Protein AF-A0A7J9P4Q3-F1 (afdb_monomer_lite)

Organism: Methanococcus maripaludis (NCBI:txid39152)

InterPro domains:
  IPR059639 Uncharacterized protein MJ0093 [PF27275] (21-148)

Sequence (150 aa):
MEIDRTIENETEIENEESEQIIEVPLPPGLPQSVIGRLTCVCDIGYEIKKDEMMDKEYPIIKGTQEQIDYVKDYIFLFTELKLALREISRLARRFKTDVKLFTDDDELQYVLGFAVQDVSGRDRFEVLMEKPDGEGEKIVILEREFYVYI

pLDDT: mean 84.96, std 16.89, range [35.28, 97.88]

Radius of gyration: 23.06 Å; chains: 1; bounding box: 40×37×88 Å

Structure (mmCIF, N/CA/C/O backbone):
data_AF-A0A7J9P4Q3-F1
#
_entry.id   AF-A0A7J9P4Q3-F1
#
loop_
_atom_site.group_PDB
_atom_site.id
_atom_site.type_symbol
_atom_site.label_atom_id
_atom_site.label_alt_id
_atom_site.label_comp_id
_atom_site.label_asym_id
_atom_site.label_entity_id
_atom_site.label_seq_id
_atom_site.pdbx_PDB_ins_code
_atom_site.Cartn_x
_atom_site.Cartn_y
_atom_site.Cartn_z
_atom_site.occupancy
_atom_site.B_iso_or_equiv
_atom_site.auth_seq_id
_atom_site.auth_comp_id
_atom_site.auth_asym_id
_atom_site.auth_atom_id
_atom_site.pdbx_PDB_model_num
ATOM 1 N N . MET A 1 1 ? 2.580 2.942 -68.910 1.00 35.56 1 MET A N 1
ATOM 2 C CA . MET A 1 1 ? 3.653 3.945 -68.771 1.00 35.56 1 MET A CA 1
ATOM 3 C C . MET A 1 1 ? 2.960 5.290 -68.774 1.00 35.56 1 MET A C 1
ATOM 5 O O . MET A 1 1 ? 2.206 5.517 -69.705 1.00 35.56 1 MET A O 1
ATOM 9 N N . GLU A 1 2 ? 3.018 6.158 -67.782 1.00 35.28 2 GLU A N 1
ATOM 10 C CA . GLU A 1 2 ? 3.636 6.199 -66.456 1.00 35.28 2 GLU A CA 1
ATOM 11 C C . GLU A 1 2 ? 2.694 7.060 -65.598 1.00 35.28 2 GLU A C 1
ATOM 13 O O . GLU A 1 2 ? 1.946 7.887 -66.121 1.00 35.28 2 GLU A O 1
ATOM 18 N N . ILE A 1 3 ? 2.660 6.779 -64.300 1.00 39.06 3 ILE A N 1
ATOM 19 C CA . ILE A 1 3 ? 1.823 7.458 -63.315 1.00 39.06 3 ILE A CA 1
ATOM 20 C C . ILE A 1 3 ? 2.764 8.418 -62.593 1.00 39.06 3 ILE A C 1
ATOM 22 O O . ILE A 1 3 ? 3.561 7.942 -61.795 1.00 39.06 3 ILE A O 1
ATOM 26 N N . ASP A 1 4 ? 2.668 9.723 -62.835 1.00 35.28 4 ASP A N 1
ATOM 27 C CA . ASP A 1 4 ? 3.341 10.711 -61.985 1.00 35.28 4 ASP A CA 1
ATOM 28 C C . ASP A 1 4 ? 2.321 11.354 -61.047 1.00 35.28 4 ASP A C 1
ATOM 30 O O . ASP A 1 4 ? 1.583 12.280 -61.383 1.00 35.28 4 ASP A O 1
ATOM 34 N N . ARG A 1 5 ? 2.255 10.768 -59.849 1.00 38.50 5 ARG A N 1
ATOM 35 C CA . ARG A 1 5 ? 1.705 11.376 -58.643 1.00 38.50 5 ARG A CA 1
ATOM 36 C C . ARG A 1 5 ? 2.878 11.971 -57.875 1.00 38.50 5 ARG A C 1
ATOM 38 O O . ARG A 1 5 ? 3.558 11.246 -57.156 1.00 38.50 5 ARG A O 1
ATOM 45 N N . THR A 1 6 ? 3.079 13.273 -57.976 1.00 37.66 6 THR A N 1
ATOM 46 C CA . THR A 1 6 ? 3.865 14.018 -56.990 1.00 37.66 6 THR A CA 1
ATOM 47 C C . THR A 1 6 ? 2.876 14.574 -55.975 1.00 37.66 6 THR A C 1
ATOM 49 O O . THR A 1 6 ? 2.298 15.639 -56.163 1.00 37.66 6 THR A O 1
ATOM 52 N N . ILE A 1 7 ? 2.593 13.778 -54.943 1.00 40.50 7 ILE A N 1
ATOM 53 C CA . ILE A 1 7 ? 2.017 14.282 -53.697 1.00 40.50 7 ILE A CA 1
ATOM 54 C C . ILE A 1 7 ? 3.227 14.628 -52.838 1.00 40.50 7 ILE A C 1
ATOM 56 O O . ILE A 1 7 ? 4.017 13.751 -52.488 1.00 40.50 7 ILE A O 1
ATOM 60 N N . GLU A 1 8 ? 3.406 15.921 -52.606 1.00 38.06 8 GLU A N 1
ATOM 61 C CA . GLU A 1 8 ? 4.370 16.471 -51.664 1.00 38.06 8 GLU A CA 1
ATOM 62 C C . GLU A 1 8 ? 4.023 15.927 -50.272 1.00 38.06 8 GLU A C 1
ATOM 64 O O . GLU A 1 8 ? 2.990 16.256 -49.694 1.00 38.06 8 GLU A O 1
ATOM 69 N N . ASN A 1 9 ? 4.858 15.016 -49.767 1.00 35.72 9 ASN A N 1
ATOM 70 C CA . ASN A 1 9 ? 4.837 14.613 -48.367 1.00 35.72 9 ASN A CA 1
ATOM 71 C C . ASN A 1 9 ? 5.454 15.753 -47.552 1.00 35.72 9 ASN A C 1
ATOM 73 O O . ASN A 1 9 ? 6.662 15.773 -47.309 1.00 35.72 9 ASN A O 1
ATOM 77 N N . GLU A 1 10 ? 4.624 16.702 -47.137 1.00 40.03 10 GLU A N 1
ATOM 78 C CA . GLU A 1 10 ? 4.908 17.521 -45.965 1.00 40.03 10 GLU A CA 1
ATOM 79 C C . GLU A 1 10 ? 4.711 16.631 -44.735 1.00 40.03 10 GLU A C 1
ATOM 81 O O . GLU A 1 10 ? 3.624 16.514 -44.176 1.00 40.03 10 GLU A O 1
ATOM 86 N N . THR A 1 11 ? 5.767 15.912 -44.355 1.00 39.25 11 THR A N 1
ATOM 87 C CA . THR A 1 11 ? 5.827 15.279 -43.040 1.00 39.25 11 THR A CA 1
ATOM 88 C C . THR A 1 11 ? 6.064 16.394 -42.028 1.00 39.25 11 THR A C 1
ATOM 90 O O . THR A 1 11 ? 7.198 16.829 -41.826 1.00 39.25 11 THR A O 1
ATOM 93 N N . GLU A 1 12 ? 4.983 16.886 -41.429 1.00 37.25 12 GLU A N 1
ATOM 94 C CA . GLU A 1 12 ? 5.034 17.636 -40.180 1.00 37.25 12 GLU A CA 1
ATOM 95 C C . GLU A 1 12 ? 5.725 16.743 -39.139 1.00 37.25 12 GLU A C 1
ATOM 97 O O . GLU A 1 12 ? 5.203 15.713 -38.716 1.00 37.25 12 GLU A O 1
ATOM 102 N N . ILE A 1 13 ? 6.969 17.084 -38.800 1.00 45.88 13 ILE A N 1
ATOM 103 C CA . ILE A 1 13 ? 7.685 16.482 -37.678 1.00 45.88 13 ILE A CA 1
ATOM 104 C C . ILE A 1 13 ? 7.089 17.125 -36.428 1.00 45.88 13 ILE A C 1
ATOM 106 O O . ILE A 1 13 ? 7.559 18.165 -35.963 1.00 45.88 13 ILE A O 1
ATOM 110 N N . GLU A 1 14 ? 6.019 16.528 -35.912 1.00 39.34 14 GLU A N 1
ATOM 111 C CA . GLU A 1 14 ? 5.615 16.730 -34.528 1.00 39.34 14 GLU A CA 1
ATOM 112 C C . GLU A 1 14 ? 6.727 16.141 -33.652 1.00 39.34 14 GLU A C 1
ATOM 114 O O . GLU A 1 14 ? 6.869 14.929 -33.499 1.00 39.34 14 GLU A O 1
ATOM 119 N N . ASN A 1 15 ? 7.590 17.018 -33.135 1.00 44.03 15 ASN A N 1
ATOM 120 C CA . ASN A 1 15 ? 8.491 16.691 -32.038 1.00 44.03 15 ASN A CA 1
ATOM 121 C C . ASN A 1 15 ? 7.638 16.485 -30.778 1.00 44.03 15 ASN A C 1
ATOM 123 O O . ASN A 1 15 ? 7.532 17.382 -29.943 1.00 44.03 15 ASN A O 1
ATOM 127 N N . GLU A 1 16 ? 7.015 15.318 -30.648 1.00 48.44 16 GLU A N 1
ATOM 128 C CA . GLU A 1 16 ? 6.671 14.797 -29.333 1.00 48.44 16 GLU A CA 1
ATOM 129 C C . GLU A 1 16 ? 7.998 14.430 -28.663 1.00 48.44 16 GLU A C 1
ATOM 131 O O . GLU A 1 16 ? 8.758 13.603 -29.174 1.00 48.44 16 GLU A O 1
ATOM 136 N N . GLU A 1 17 ? 8.327 15.090 -27.553 1.00 49.38 17 GLU A N 1
ATOM 137 C CA . GLU A 1 17 ? 9.387 14.649 -26.648 1.00 49.38 17 GLU A CA 1
ATOM 138 C C . GLU A 1 17 ? 9.003 13.254 -26.142 1.00 49.38 17 GLU A C 1
ATOM 140 O O . GLU A 1 17 ? 8.342 13.102 -25.121 1.00 49.38 17 GLU A O 1
ATOM 145 N N . SER A 1 18 ? 9.341 12.216 -26.908 1.00 59.81 18 SER A N 1
ATOM 146 C CA . SER A 1 18 ? 9.062 10.839 -26.533 1.00 59.81 18 SER A CA 1
ATOM 147 C C . SER A 1 18 ? 9.880 10.540 -25.283 1.00 59.81 18 SER A C 1
ATOM 149 O O . SER A 1 18 ? 11.100 10.359 -25.372 1.00 59.81 18 SER A O 1
ATOM 151 N N . GLU A 1 19 ? 9.232 10.544 -24.119 1.00 74.19 19 GLU A N 1
ATOM 152 C CA . GLU A 1 19 ? 9.870 10.197 -22.857 1.00 74.19 19 GLU A CA 1
ATOM 153 C C . GLU A 1 19 ? 10.578 8.849 -23.014 1.00 74.19 19 GLU A C 1
ATOM 155 O O . GLU A 1 19 ? 9.992 7.840 -23.418 1.00 74.19 19 GLU A O 1
ATOM 160 N N . GLN A 1 20 ? 11.888 8.844 -22.770 1.00 88.12 20 GLN A N 1
ATOM 161 C CA . GLN A 1 20 ? 12.701 7.663 -23.004 1.00 88.12 20 GLN A CA 1
ATOM 162 C C . GLN A 1 20 ? 12.302 6.565 -22.013 1.00 88.12 20 GLN A C 1
ATOM 164 O O . GLN A 1 20 ? 12.547 6.675 -20.812 1.00 88.12 20 GLN A O 1
ATOM 169 N N . ILE A 1 21 ? 11.730 5.477 -22.531 1.00 91.94 21 ILE A N 1
ATOM 170 C CA . ILE A 1 21 ? 11.459 4.277 -21.741 1.00 91.94 21 ILE A CA 1
ATOM 171 C C . ILE A 1 21 ? 12.780 3.562 -21.455 1.00 91.94 21 ILE A C 1
ATOM 173 O O . ILE A 1 21 ? 13.516 3.187 -22.372 1.00 91.94 21 ILE A O 1
ATOM 177 N N . ILE A 1 22 ? 13.067 3.353 -20.174 1.00 93.81 22 ILE A N 1
ATOM 178 C CA . ILE A 1 22 ? 14.247 2.642 -19.684 1.00 93.81 22 ILE A CA 1
ATOM 179 C C . ILE A 1 22 ? 13.851 1.298 -19.073 1.00 93.81 22 ILE A C 1
ATOM 181 O O . ILE A 1 22 ? 12.726 1.108 -18.611 1.00 93.81 22 ILE A O 1
ATOM 185 N N . GLU A 1 23 ? 14.791 0.354 -19.059 1.00 93.44 23 GLU A N 1
ATOM 186 C CA . GLU A 1 23 ? 14.619 -0.950 -18.419 1.00 93.44 23 GLU A CA 1
ATOM 187 C C . GLU A 1 23 ? 15.552 -1.068 -17.212 1.00 93.44 23 GLU A C 1
ATOM 189 O O . GLU A 1 23 ? 16.760 -0.850 -17.330 1.00 93.44 23 GLU A O 1
ATOM 194 N N . VAL A 1 24 ? 15.007 -1.451 -16.056 1.00 92.44 24 VAL A N 1
ATOM 195 C CA . VAL A 1 24 ? 15.778 -1.605 -14.816 1.00 92.44 24 VAL A CA 1
ATOM 196 C C . VAL A 1 24 ? 15.545 -2.992 -14.217 1.00 92.44 24 VAL A C 1
ATOM 198 O O . VAL A 1 24 ? 14.392 -3.390 -14.032 1.00 92.44 24 VAL A O 1
ATOM 201 N N . PRO A 1 25 ? 16.606 -3.754 -13.895 1.00 90.69 25 PRO A N 1
ATOM 202 C CA . PRO A 1 25 ? 16.458 -5.019 -13.191 1.00 90.69 25 PRO A CA 1
ATOM 203 C C . PRO A 1 25 ? 15.994 -4.785 -11.753 1.00 90.69 25 PRO A C 1
ATOM 205 O O . PRO A 1 25 ? 16.541 -3.947 -11.034 1.00 90.69 25 PRO A O 1
ATOM 208 N N . LEU A 1 26 ? 15.001 -5.558 -11.320 1.00 87.31 26 LEU A N 1
ATOM 209 C CA . LEU A 1 26 ? 14.573 -5.562 -9.927 1.00 87.31 26 LEU A CA 1
ATOM 210 C C . LEU A 1 26 ? 15.507 -6.438 -9.082 1.00 87.31 26 LEU A C 1
ATOM 212 O O . LEU A 1 26 ? 15.956 -7.495 -9.543 1.00 87.31 26 LEU A O 1
ATOM 216 N N . PRO A 1 27 ? 15.778 -6.051 -7.824 1.00 81.62 27 PRO A N 1
ATOM 217 C CA . PRO A 1 27 ? 16.556 -6.883 -6.925 1.00 81.62 27 PRO A CA 1
ATOM 218 C C . PRO A 1 27 ? 15.825 -8.206 -6.635 1.00 81.62 27 PRO A C 1
ATOM 220 O O . PRO A 1 27 ? 14.591 -8.241 -6.542 1.00 81.62 27 PRO A O 1
ATOM 223 N N . PRO A 1 28 ? 16.565 -9.314 -6.459 1.00 79.44 28 PRO A N 1
ATOM 224 C CA . PRO A 1 28 ? 15.963 -10.585 -6.086 1.00 79.44 28 PRO A CA 1
ATOM 225 C C . PRO A 1 28 ? 15.347 -10.508 -4.681 1.00 79.44 28 PRO A C 1
ATOM 227 O O . PRO A 1 28 ? 15.810 -9.764 -3.820 1.00 79.44 28 PRO A O 1
ATOM 230 N N . GLY A 1 29 ? 14.324 -11.329 -4.428 1.00 80.12 29 GLY A N 1
ATOM 231 C CA . GLY A 1 29 ? 13.698 -11.457 -3.105 1.00 80.12 29 GLY A CA 1
ATOM 232 C C . GLY A 1 29 ? 12.492 -10.547 -2.858 1.00 80.12 29 GLY A C 1
ATOM 233 O O . GLY A 1 29 ? 11.835 -10.697 -1.828 1.00 80.12 29 GLY A O 1
ATOM 234 N N . LEU A 1 30 ? 12.144 -9.665 -3.803 1.00 82.50 30 LEU A N 1
ATOM 235 C CA . LEU A 1 30 ? 10.886 -8.921 -3.742 1.00 82.50 30 LEU A CA 1
ATOM 236 C C . LEU A 1 30 ? 9.685 -9.875 -3.882 1.00 82.50 30 LEU A C 1
ATOM 238 O O . LEU A 1 30 ? 9.647 -10.690 -4.810 1.00 82.50 30 LEU A O 1
ATOM 242 N N . PRO A 1 31 ? 8.679 -9.796 -2.990 1.00 82.06 31 PRO A N 1
ATOM 243 C CA . PRO A 1 31 ? 7.476 -10.605 -3.126 1.00 82.06 31 PRO A CA 1
ATOM 244 C C . PRO A 1 31 ? 6.723 -10.275 -4.421 1.00 82.06 31 PRO A C 1
ATOM 246 O O . PRO A 1 31 ? 6.473 -9.107 -4.706 1.00 82.06 31 PRO A O 1
ATOM 249 N N . GLN A 1 32 ? 6.251 -11.295 -5.146 1.00 82.25 32 GLN A N 1
ATOM 250 C CA . GLN A 1 32 ? 5.457 -11.109 -6.373 1.00 82.25 32 GLN A CA 1
ATOM 251 C C . GLN A 1 32 ? 4.216 -10.226 -6.167 1.00 82.25 32 GLN A C 1
ATOM 253 O O . GLN A 1 32 ? 3.856 -9.456 -7.050 1.00 82.25 32 GLN A O 1
ATOM 258 N N . SER A 1 33 ? 3.600 -10.263 -4.9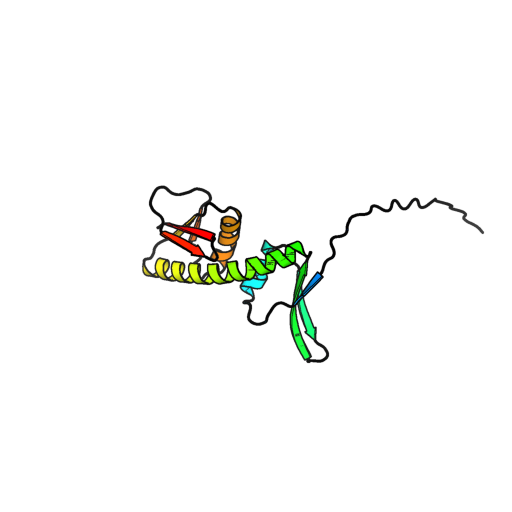77 1.00 81.81 33 SER A N 1
ATOM 259 C CA . SER A 1 33 ? 2.489 -9.359 -4.653 1.00 81.81 33 SER A CA 1
ATOM 260 C C . SER A 1 33 ? 2.909 -7.886 -4.705 1.00 81.81 33 SER A C 1
ATOM 262 O O . SER A 1 33 ? 2.163 -7.067 -5.215 1.00 81.81 33 SER A O 1
ATOM 264 N N . VAL A 1 34 ? 4.109 -7.557 -4.209 1.00 83.69 34 VAL A N 1
ATOM 265 C CA . VAL A 1 34 ? 4.635 -6.183 -4.193 1.00 83.69 34 VAL A CA 1
ATOM 266 C C . VAL A 1 34 ? 4.931 -5.726 -5.619 1.00 83.69 34 VAL A C 1
ATOM 268 O O . VAL A 1 34 ? 4.510 -4.644 -6.001 1.00 83.69 34 VAL A O 1
ATOM 271 N N . ILE A 1 35 ? 5.551 -6.583 -6.436 1.00 86.69 35 ILE A N 1
ATOM 272 C CA . ILE A 1 35 ? 5.791 -6.309 -7.863 1.00 86.69 35 ILE A CA 1
ATOM 273 C C . ILE A 1 35 ? 4.467 -6.030 -8.594 1.00 86.69 35 ILE A C 1
ATOM 275 O O . ILE A 1 35 ? 4.342 -5.030 -9.297 1.00 86.69 35 ILE A O 1
ATOM 279 N N . GLY A 1 36 ? 3.444 -6.859 -8.362 1.00 85.25 36 GLY A N 1
ATOM 280 C CA . GLY A 1 36 ? 2.100 -6.638 -8.898 1.00 85.25 36 GLY A CA 1
ATOM 281 C C . GLY A 1 36 ? 1.481 -5.302 -8.467 1.00 85.25 36 GLY A C 1
ATOM 282 O O . GLY A 1 36 ? 0.826 -4.652 -9.270 1.00 85.25 36 GLY A O 1
ATOM 283 N N . ARG A 1 37 ? 1.714 -4.834 -7.233 1.00 85.94 37 ARG A N 1
ATOM 284 C CA . ARG A 1 37 ? 1.229 -3.510 -6.800 1.00 85.94 37 ARG A CA 1
ATOM 285 C C . ARG A 1 37 ? 1.961 -2.364 -7.472 1.00 85.94 37 ARG A C 1
ATOM 287 O O . ARG A 1 37 ? 1.304 -1.429 -7.908 1.00 85.94 37 ARG A O 1
ATOM 294 N N . LEU A 1 38 ? 3.280 -2.460 -7.597 1.00 88.31 38 LEU A N 1
ATOM 295 C CA . LEU A 1 38 ? 4.094 -1.432 -8.248 1.00 88.31 38 LEU A CA 1
ATOM 296 C C . LEU A 1 38 ? 3.697 -1.257 -9.713 1.00 88.31 38 LEU A C 1
ATOM 298 O O . LEU A 1 38 ? 3.551 -0.132 -10.168 1.00 88.31 38 LEU A O 1
ATOM 302 N N . THR A 1 39 ? 3.435 -2.360 -10.422 1.00 89.50 39 THR A N 1
ATOM 303 C CA . THR A 1 39 ? 2.931 -2.292 -11.805 1.00 89.50 39 THR A CA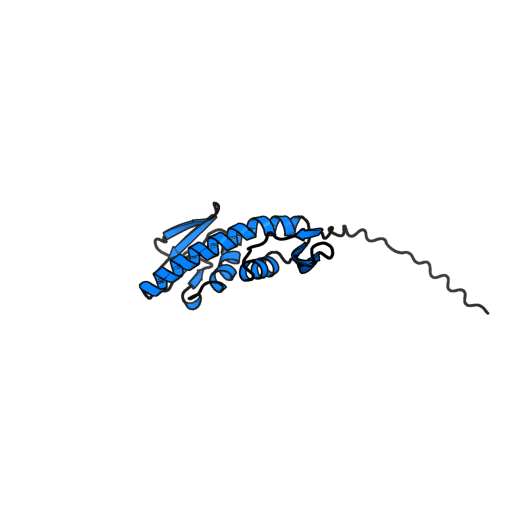 1
ATOM 304 C C . THR A 1 39 ? 1.579 -1.597 -11.918 1.00 89.50 39 THR A C 1
ATOM 306 O O . THR A 1 39 ? 1.398 -0.797 -12.827 1.00 89.50 39 THR A O 1
ATOM 309 N N . CYS A 1 40 ? 0.659 -1.816 -10.973 1.00 84.25 40 CYS A N 1
ATOM 310 C CA . CYS A 1 40 ? -0.632 -1.126 -10.975 1.00 84.25 40 CYS A CA 1
ATOM 311 C C . CYS A 1 40 ? -0.551 0.347 -10.542 1.00 84.25 40 CYS A C 1
ATOM 313 O O . CYS A 1 40 ? -1.292 1.170 -11.064 1.00 84.25 40 CYS A O 1
ATOM 315 N N . VAL A 1 41 ? 0.269 0.665 -9.538 1.00 86.06 41 VAL A N 1
ATOM 316 C CA . VAL A 1 41 ? 0.303 1.995 -8.900 1.00 86.06 41 VAL A CA 1
ATOM 317 C C . VAL A 1 41 ? 1.182 2.965 -9.681 1.00 86.06 41 VAL A C 1
ATOM 319 O O . VAL A 1 41 ? 0.826 4.131 -9.797 1.00 86.06 41 VAL A O 1
ATOM 322 N N . CYS A 1 42 ? 2.302 2.489 -10.227 1.00 88.62 42 CYS A N 1
ATOM 323 C CA . CYS A 1 42 ? 3.271 3.323 -10.938 1.00 88.62 42 CYS A CA 1
ATOM 324 C C . CYS A 1 42 ? 3.115 3.267 -12.469 1.00 88.62 42 CYS A C 1
ATOM 326 O O . CYS A 1 42 ? 3.911 3.888 -13.165 1.00 88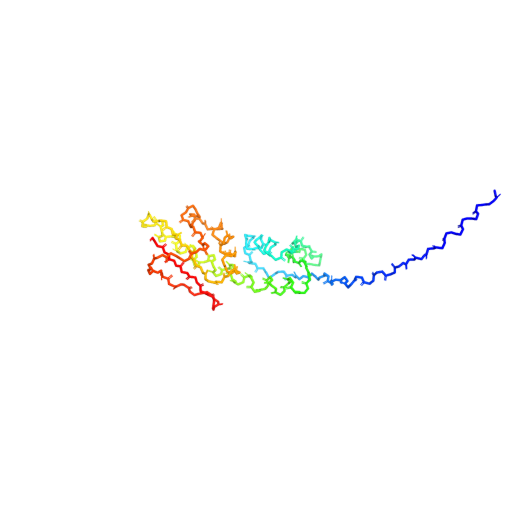.62 42 CYS A O 1
ATOM 328 N N . ASP A 1 43 ? 2.137 2.510 -12.981 1.00 89.19 43 ASP A N 1
ATOM 329 C CA . ASP A 1 43 ? 1.878 2.311 -14.417 1.00 89.19 43 ASP A CA 1
ATOM 330 C C . ASP A 1 43 ? 3.135 1.905 -15.215 1.00 89.19 43 ASP A C 1
ATOM 332 O O . ASP A 1 43 ? 3.485 2.479 -16.245 1.00 89.19 43 ASP A O 1
ATOM 336 N N . ILE A 1 44 ? 3.857 0.910 -14.689 1.00 92.88 44 ILE A N 1
ATOM 337 C CA . ILE A 1 44 ? 5.091 0.385 -15.288 1.00 92.88 44 ILE A CA 1
ATOM 338 C C . ILE A 1 44 ? 4.894 -1.010 -15.882 1.00 92.88 44 ILE A C 1
ATOM 340 O O . ILE A 1 44 ? 4.135 -1.842 -15.376 1.00 92.88 44 ILE A O 1
ATOM 344 N N . GLY A 1 45 ? 5.670 -1.314 -16.920 1.00 92.81 45 GLY A N 1
ATOM 345 C CA . GLY A 1 45 ? 5.789 -2.663 -17.461 1.00 92.81 45 GLY A CA 1
ATOM 346 C C . GLY A 1 45 ? 6.621 -3.573 -16.555 1.00 92.81 45 GLY A C 1
ATOM 347 O O . GLY A 1 45 ? 7.581 -3.129 -15.927 1.00 92.81 45 GLY A O 1
ATOM 348 N N . TYR A 1 46 ? 6.297 -4.866 -16.534 1.00 92.50 46 TYR A N 1
ATOM 349 C CA . TYR A 1 46 ? 7.072 -5.909 -15.857 1.00 92.50 46 TYR A CA 1
ATOM 350 C C . TYR A 1 46 ? 7.307 -7.096 -16.791 1.00 92.50 46 TYR A C 1
ATOM 352 O O . TYR A 1 46 ? 6.390 -7.550 -17.474 1.00 92.50 46 TYR A O 1
ATOM 360 N N . GLU A 1 47 ? 8.532 -7.615 -16.802 1.00 91.75 47 GLU A N 1
ATOM 361 C CA . GLU A 1 47 ? 8.921 -8.773 -17.605 1.00 91.75 47 GLU A CA 1
ATOM 362 C C . GLU A 1 47 ? 9.958 -9.610 -16.844 1.00 91.75 47 GLU A C 1
ATOM 364 O O . GLU A 1 47 ? 10.772 -9.077 -16.092 1.00 91.75 47 GLU A O 1
ATOM 369 N N . ILE A 1 48 ? 9.953 -10.927 -17.047 1.00 90.56 48 ILE A N 1
ATOM 370 C CA . ILE A 1 48 ? 11.059 -11.794 -16.632 1.00 90.56 48 ILE A CA 1
ATOM 371 C C . ILE A 1 48 ? 11.927 -12.044 -17.863 1.00 90.56 48 ILE A C 1
ATOM 373 O O . ILE A 1 48 ? 11.474 -12.667 -18.822 1.00 90.56 48 ILE A O 1
ATOM 377 N N . LYS A 1 49 ? 13.169 -11.557 -17.836 1.00 91.44 49 LYS A N 1
ATOM 378 C CA . LYS A 1 49 ? 14.159 -11.792 -18.892 1.00 91.44 49 LYS A CA 1
ATOM 379 C C . LYS A 1 49 ? 15.083 -12.941 -18.526 1.00 91.44 49 LYS A C 1
ATOM 381 O O . LYS A 1 49 ? 15.267 -13.254 -17.353 1.00 91.44 49 LYS A O 1
ATOM 386 N N . LYS A 1 50 ? 15.686 -13.554 -19.543 1.00 89.88 50 LYS A N 1
ATOM 387 C CA . LYS A 1 50 ? 16.683 -14.612 -19.388 1.00 89.88 50 LYS A CA 1
ATOM 388 C C . LYS A 1 50 ? 18.068 -14.079 -19.737 1.00 89.88 50 LYS A C 1
ATOM 390 O O . LYS A 1 50 ? 18.273 -13.539 -20.818 1.00 89.88 50 LYS A O 1
ATOM 395 N N . ASP A 1 51 ? 19.013 -14.256 -18.825 1.00 87.38 51 ASP A N 1
ATOM 396 C CA . ASP A 1 51 ? 20.436 -14.074 -19.078 1.00 87.38 51 ASP A CA 1
ATOM 397 C C . ASP A 1 51 ? 20.963 -15.333 -19.779 1.00 87.38 51 ASP A C 1
ATOM 399 O O . ASP A 1 51 ? 21.047 -16.407 -19.177 1.00 87.38 51 ASP A O 1
ATOM 403 N N . GLU A 1 52 ? 21.285 -15.209 -21.068 1.00 86.81 52 GLU A N 1
ATOM 404 C CA . GLU A 1 52 ? 21.782 -16.318 -21.889 1.00 86.81 52 GLU A CA 1
ATOM 405 C C . GLU A 1 52 ? 23.174 -16.810 -21.462 1.00 86.81 52 GLU A C 1
ATOM 407 O O . GLU A 1 52 ? 23.491 -17.981 -21.668 1.00 86.81 52 GLU A O 1
ATOM 412 N N . MET A 1 53 ? 24.002 -15.957 -20.845 1.00 85.12 53 MET A N 1
ATOM 413 C CA . MET A 1 53 ? 25.339 -16.345 -20.381 1.00 85.12 53 MET A CA 1
ATOM 414 C C . MET A 1 53 ? 25.287 -17.119 -19.064 1.00 85.12 53 MET A C 1
ATOM 416 O O . MET A 1 53 ? 26.101 -18.014 -18.838 1.00 85.12 53 MET A O 1
ATOM 420 N N . MET A 1 54 ? 24.345 -16.766 -18.190 1.00 82.81 54 MET A N 1
ATOM 421 C CA . MET A 1 54 ? 24.211 -17.352 -16.853 1.00 82.81 54 MET A CA 1
ATOM 422 C C . MET A 1 54 ? 23.122 -18.430 -16.756 1.00 82.81 54 MET A C 1
ATOM 424 O O . MET A 1 54 ? 23.007 -19.048 -15.697 1.00 82.81 54 MET A O 1
ATOM 428 N N . ASP A 1 55 ? 22.326 -18.637 -17.813 1.00 86.38 55 ASP A N 1
ATOM 429 C CA . ASP A 1 55 ? 21.118 -19.484 -17.840 1.00 86.38 55 ASP A CA 1
ATOM 430 C C . ASP A 1 55 ? 20.174 -19.190 -16.657 1.00 86.38 55 ASP A C 1
ATOM 432 O O . ASP A 1 55 ? 19.647 -20.086 -15.997 1.00 86.38 55 ASP A O 1
ATOM 436 N N . LYS A 1 56 ? 20.000 -17.898 -16.344 1.00 86.06 56 LYS A N 1
ATOM 437 C CA . LYS A 1 56 ? 19.211 -17.416 -15.200 1.00 86.06 56 LYS A CA 1
ATOM 438 C C . LYS A 1 56 ? 18.140 -16.436 -15.633 1.00 86.06 56 LYS A C 1
ATOM 440 O O . LYS A 1 56 ? 18.383 -15.562 -16.454 1.00 86.06 56 LYS A O 1
ATOM 445 N N . GLU A 1 57 ? 16.973 -16.547 -15.019 1.00 89.12 57 GLU A N 1
ATOM 446 C CA . GLU A 1 57 ? 15.891 -15.584 -15.180 1.00 89.12 57 GLU A CA 1
ATOM 447 C C . GLU A 1 57 ? 16.004 -14.451 -14.155 1.00 89.12 57 GLU A C 1
ATOM 449 O O . GLU A 1 57 ? 16.375 -14.680 -12.999 1.00 89.12 57 GLU A O 1
ATOM 454 N N . TYR A 1 58 ? 15.675 -13.230 -14.571 1.00 88.38 58 TYR A N 1
ATOM 455 C CA . TYR A 1 58 ? 15.660 -12.058 -13.708 1.00 88.38 58 TYR A CA 1
ATOM 456 C C . TYR A 1 58 ? 14.483 -11.125 -14.035 1.00 88.38 58 TYR A C 1
ATOM 458 O O . TYR A 1 58 ? 14.154 -10.914 -15.204 1.00 88.38 58 TYR A O 1
ATOM 466 N N . PRO A 1 59 ? 13.828 -10.561 -13.006 1.00 90.06 59 PRO A N 1
ATOM 467 C CA . PRO A 1 59 ? 12.754 -9.600 -13.193 1.00 90.06 59 PRO A CA 1
ATOM 468 C C . PRO A 1 59 ? 13.296 -8.241 -13.642 1.00 90.06 59 PRO A C 1
ATOM 470 O O . PRO A 1 59 ? 14.293 -7.751 -13.108 1.00 90.06 59 PRO A O 1
ATOM 473 N N . ILE A 1 60 ? 12.588 -7.597 -14.561 1.00 92.44 60 ILE A N 1
ATOM 474 C CA . ILE A 1 60 ? 12.822 -6.214 -14.964 1.00 92.44 60 ILE A CA 1
ATOM 475 C C . ILE A 1 60 ? 11.528 -5.407 -14.897 1.00 92.44 60 ILE A C 1
ATOM 477 O O . ILE A 1 60 ? 10.431 -5.950 -15.043 1.00 92.44 60 ILE A O 1
ATOM 481 N N . ILE A 1 61 ? 11.679 -4.102 -14.714 1.00 93.88 61 ILE A N 1
ATOM 482 C CA . ILE A 1 61 ? 10.616 -3.111 -14.865 1.00 93.88 61 ILE A CA 1
ATOM 483 C C . ILE A 1 61 ? 10.945 -2.161 -16.012 1.00 93.88 61 ILE A C 1
ATOM 485 O O . ILE A 1 61 ? 12.122 -1.923 -16.299 1.00 93.88 61 ILE A O 1
ATOM 489 N N . LYS A 1 62 ? 9.909 -1.646 -16.674 1.00 94.44 62 LYS A N 1
ATOM 490 C CA . LYS A 1 62 ? 10.024 -0.718 -17.803 1.00 94.44 62 LYS A CA 1
ATOM 491 C C . LYS A 1 62 ? 9.134 0.491 -17.582 1.00 94.44 62 LYS A C 1
ATOM 493 O O . LYS A 1 62 ? 7.963 0.320 -17.258 1.00 94.44 62 LYS A O 1
ATOM 498 N N . GLY A 1 63 ? 9.671 1.677 -17.804 1.00 93.75 63 GLY A N 1
ATOM 499 C CA . GLY A 1 63 ? 8.933 2.925 -17.662 1.00 93.75 63 GLY A CA 1
ATOM 500 C C . GLY A 1 63 ? 9.822 4.123 -17.948 1.00 93.75 63 GLY A C 1
ATOM 501 O O . GLY A 1 63 ? 10.989 3.966 -18.314 1.00 93.75 63 GLY A O 1
ATOM 502 N N . THR A 1 64 ? 9.270 5.312 -17.781 1.00 94.56 64 THR A N 1
ATOM 503 C CA . THR A 1 64 ? 10.007 6.577 -17.839 1.00 94.56 64 THR A CA 1
ATOM 504 C C . THR A 1 64 ? 10.908 6.701 -16.606 1.00 94.56 64 THR A C 1
ATOM 506 O O . THR A 1 64 ? 10.714 6.006 -15.606 1.00 94.56 64 THR A O 1
ATOM 509 N N . GLN A 1 65 ? 11.917 7.575 -16.645 1.00 92.56 65 GLN A N 1
ATOM 510 C CA . GLN A 1 65 ? 12.805 7.776 -15.491 1.00 92.56 65 GLN A CA 1
ATOM 511 C C . GLN A 1 65 ? 12.021 8.151 -14.220 1.00 92.56 65 GLN A C 1
ATOM 513 O O . GLN A 1 65 ? 12.287 7.598 -13.155 1.00 92.56 65 GLN A O 1
ATOM 518 N N . GLU A 1 66 ? 11.017 9.019 -14.357 1.00 90.88 66 GLU A N 1
ATOM 519 C CA . GLU A 1 66 ? 10.132 9.438 -13.267 1.00 90.88 66 GLU A CA 1
ATOM 520 C C . GLU A 1 66 ? 9.359 8.251 -12.671 1.00 90.88 66 GLU A C 1
ATOM 522 O O . GLU A 1 66 ? 9.390 8.033 -11.460 1.00 90.88 66 GLU A O 1
ATOM 527 N N . GLN A 1 67 ? 8.759 7.404 -13.515 1.00 92.38 67 GLN A N 1
ATOM 528 C CA . GLN A 1 67 ? 8.072 6.192 -13.060 1.00 92.38 67 GLN A CA 1
ATOM 529 C C . GLN A 1 67 ? 9.012 5.232 -12.318 1.00 92.38 67 GLN A C 1
ATOM 531 O O . GLN A 1 67 ? 8.640 4.653 -11.297 1.00 92.38 67 GLN A O 1
ATOM 536 N N . ILE A 1 68 ? 10.241 5.050 -12.809 1.00 91.69 68 ILE A N 1
ATOM 537 C CA . ILE A 1 68 ? 11.230 4.180 -12.163 1.00 91.69 68 ILE A CA 1
ATOM 538 C C . ILE A 1 68 ? 11.653 4.725 -10.796 1.00 91.69 68 ILE A C 1
ATOM 540 O O . ILE A 1 68 ? 11.880 3.937 -9.873 1.00 91.69 68 ILE A O 1
ATOM 544 N N . ASP A 1 69 ? 11.769 6.042 -10.651 1.00 89.12 69 ASP A N 1
ATOM 545 C CA . ASP A 1 69 ? 12.098 6.653 -9.367 1.00 89.12 69 ASP A CA 1
ATOM 546 C C . ASP A 1 69 ? 10.944 6.500 -8.372 1.00 89.12 69 ASP A C 1
ATOM 548 O O . ASP A 1 69 ? 11.187 6.041 -7.254 1.00 89.12 69 ASP A O 1
ATOM 552 N N . TYR A 1 70 ? 9.693 6.675 -8.812 1.00 88.31 70 TYR A N 1
ATOM 553 C CA . TYR A 1 70 ? 8.531 6.331 -7.991 1.00 88.31 70 TYR A CA 1
ATOM 554 C C . TYR A 1 70 ? 8.563 4.871 -7.533 1.00 88.31 70 TYR A C 1
ATOM 556 O O . TYR A 1 70 ? 8.407 4.586 -6.347 1.00 88.31 70 TYR A O 1
ATOM 564 N N . VAL A 1 71 ? 8.829 3.920 -8.430 1.00 89.75 71 VAL A N 1
ATOM 565 C CA . VAL A 1 71 ? 8.863 2.492 -8.070 1.00 89.75 71 VAL A CA 1
ATOM 566 C C . VAL A 1 71 ? 9.859 2.209 -6.945 1.00 89.75 71 VAL A C 1
ATOM 568 O O . VAL A 1 71 ? 9.553 1.413 -6.056 1.00 89.75 71 VAL A O 1
ATOM 571 N N . LYS A 1 72 ? 11.031 2.855 -6.943 1.00 85.19 72 LYS A N 1
ATOM 572 C CA . LYS A 1 72 ? 12.025 2.682 -5.870 1.00 85.19 72 LYS A CA 1
ATOM 573 C C . LYS A 1 72 ? 11.477 3.131 -4.519 1.00 85.19 72 LYS A C 1
ATOM 575 O O . LYS A 1 72 ? 11.640 2.396 -3.545 1.00 85.19 72 LYS A O 1
ATOM 580 N N . ASP A 1 73 ? 10.795 4.269 -4.473 1.00 83.94 73 ASP A N 1
ATOM 581 C CA . ASP A 1 73 ? 10.208 4.798 -3.241 1.00 83.94 73 ASP A CA 1
ATOM 582 C C . ASP A 1 73 ? 9.054 3.907 -2.752 1.00 83.94 73 ASP A C 1
ATOM 584 O O . ASP A 1 73 ? 8.991 3.505 -1.583 1.00 83.94 73 ASP A O 1
ATOM 588 N N . TYR A 1 74 ? 8.187 3.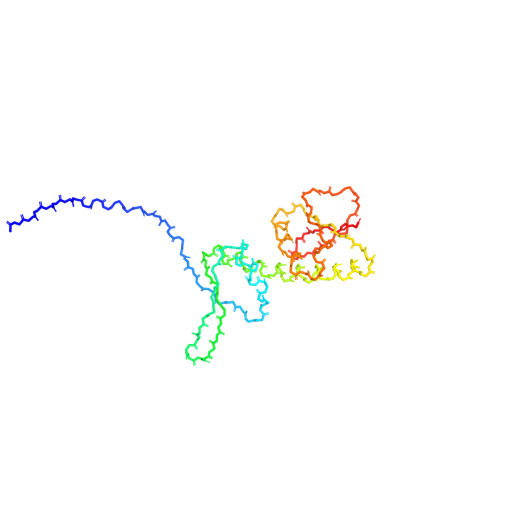485 -3.675 1.00 88.62 74 TYR A N 1
ATOM 589 C CA . TYR A 1 74 ? 7.035 2.643 -3.366 1.00 88.62 74 TYR A CA 1
ATOM 590 C C . TYR A 1 74 ? 7.404 1.216 -2.946 1.00 88.62 74 TYR A C 1
ATOM 592 O O . TYR A 1 74 ? 6.662 0.608 -2.172 1.00 88.62 74 TYR A O 1
ATOM 600 N N . ILE A 1 75 ? 8.540 0.663 -3.396 1.00 88.38 75 ILE A N 1
ATOM 601 C CA . ILE A 1 75 ? 9.004 -0.673 -2.974 1.00 88.38 75 ILE A CA 1
ATOM 602 C C . ILE A 1 75 ? 9.121 -0.746 -1.449 1.00 88.38 75 ILE A C 1
ATOM 604 O O . ILE A 1 75 ? 8.627 -1.697 -0.828 1.00 88.38 75 ILE A O 1
ATOM 608 N N . PHE A 1 76 ? 9.767 0.252 -0.843 1.00 86.50 76 PHE A N 1
ATOM 609 C CA . PHE A 1 76 ? 9.952 0.293 0.604 1.00 86.50 76 PHE A CA 1
ATOM 610 C C . PHE A 1 76 ? 8.623 0.546 1.308 1.00 86.50 76 PHE A C 1
ATOM 612 O O . PHE A 1 76 ? 8.282 -0.184 2.240 1.00 86.50 76 PHE A O 1
ATOM 619 N N . LEU A 1 77 ? 7.830 1.494 0.804 1.00 90.00 77 LEU A N 1
ATOM 620 C CA . LEU A 1 77 ? 6.532 1.827 1.383 1.00 90.00 77 LEU A CA 1
ATOM 621 C C . LEU A 1 77 ? 5.584 0.618 1.422 1.00 90.00 77 LEU A C 1
ATOM 623 O O . LEU A 1 77 ? 5.060 0.285 2.485 1.00 90.00 77 LEU A O 1
ATOM 627 N N . PHE A 1 78 ? 5.413 -0.102 0.309 1.00 89.25 78 PHE A N 1
ATOM 628 C CA . PHE A 1 78 ? 4.571 -1.303 0.268 1.00 89.25 78 PHE A CA 1
ATOM 629 C C . PHE A 1 78 ? 5.089 -2.417 1.175 1.00 89.25 78 PHE A C 1
ATOM 631 O O . PHE A 1 78 ? 4.292 -3.146 1.773 1.00 89.25 78 PHE A O 1
ATOM 638 N N . THR A 1 79 ? 6.409 -2.570 1.281 1.00 86.81 79 THR A N 1
ATOM 639 C CA . THR A 1 79 ? 7.010 -3.594 2.141 1.00 86.81 79 THR A CA 1
ATOM 640 C C . THR A 1 79 ? 6.707 -3.313 3.611 1.00 86.81 79 THR A C 1
ATOM 642 O O . THR A 1 79 ? 6.194 -4.196 4.304 1.00 86.81 79 THR A O 1
ATOM 645 N N . GLU A 1 80 ? 6.944 -2.086 4.068 1.00 90.06 80 GLU A N 1
ATOM 646 C CA . GLU A 1 80 ? 6.708 -1.690 5.457 1.00 90.06 80 GLU A CA 1
ATOM 647 C C . GLU A 1 80 ? 5.212 -1.668 5.805 1.00 90.06 80 GLU A C 1
ATOM 649 O O . GLU A 1 80 ? 4.802 -2.239 6.821 1.00 90.06 80 GLU A O 1
ATOM 654 N N . LEU A 1 81 ? 4.360 -1.124 4.925 1.00 92.44 81 LEU A N 1
ATOM 655 C CA . LEU A 1 81 ? 2.905 -1.145 5.121 1.00 92.44 81 LEU A CA 1
ATOM 656 C C . LEU A 1 81 ? 2.381 -2.572 5.241 1.00 92.44 81 LEU A C 1
ATOM 658 O O . LEU A 1 81 ? 1.597 -2.873 6.140 1.00 92.44 81 LEU A O 1
ATOM 662 N N . LYS A 1 82 ? 2.838 -3.488 4.380 1.00 88.75 82 LYS A N 1
ATOM 663 C CA . LYS A 1 82 ? 2.426 -4.893 4.444 1.00 88.75 82 LYS A CA 1
ATOM 664 C C . LYS A 1 82 ? 2.781 -5.529 5.788 1.00 88.75 82 LYS A C 1
ATOM 666 O O . LYS A 1 82 ? 1.995 -6.327 6.307 1.00 88.75 82 LYS A O 1
ATOM 671 N N . LEU A 1 83 ? 3.945 -5.209 6.354 1.00 90.69 83 LEU A N 1
ATOM 672 C CA . LEU A 1 83 ? 4.355 -5.714 7.665 1.00 90.69 83 LEU A CA 1
ATOM 673 C C . LEU A 1 83 ? 3.475 -5.144 8.782 1.00 90.69 83 LEU A C 1
ATOM 675 O O . LEU A 1 83 ? 2.931 -5.930 9.563 1.00 90.69 83 LEU A O 1
ATOM 679 N N . ALA A 1 84 ? 3.265 -3.827 8.810 1.00 94.75 84 ALA A N 1
ATOM 680 C CA . ALA A 1 84 ? 2.437 -3.166 9.818 1.00 94.75 84 ALA A CA 1
ATOM 681 C C . ALA A 1 84 ? 0.974 -3.635 9.768 1.00 94.75 84 ALA A C 1
ATOM 683 O O . ALA A 1 84 ? 0.413 -4.081 10.771 1.00 94.75 84 ALA A O 1
ATOM 684 N N . LEU A 1 85 ? 0.365 -3.642 8.580 1.00 95.44 85 LEU A N 1
ATOM 685 C CA . LEU A 1 85 ? -1.018 -4.081 8.385 1.00 95.44 85 LEU A CA 1
ATOM 686 C C . LEU A 1 85 ? -1.210 -5.559 8.750 1.00 95.44 85 LEU A C 1
ATOM 688 O O . LEU A 1 85 ? -2.253 -5.941 9.282 1.00 95.44 85 LEU A O 1
ATOM 692 N N . ARG A 1 86 ? -0.198 -6.411 8.534 1.00 93.31 86 ARG A N 1
ATOM 693 C CA . ARG A 1 86 ? -0.228 -7.810 8.989 1.00 93.31 86 ARG A CA 1
ATOM 694 C C . ARG A 1 86 ? -0.299 -7.912 10.512 1.00 93.31 86 ARG A C 1
ATOM 696 O O . ARG A 1 86 ? -1.019 -8.773 11.024 1.00 93.31 86 ARG A O 1
ATOM 703 N N . GLU A 1 87 ? 0.436 -7.078 11.239 1.00 94.06 87 GLU A N 1
ATOM 704 C CA . GLU A 1 87 ? 0.385 -7.060 12.703 1.00 94.06 87 GLU A CA 1
ATOM 705 C C . GLU A 1 87 ? -0.951 -6.531 13.221 1.00 94.06 87 GLU A C 1
ATOM 707 O O . GLU A 1 87 ? -1.560 -7.176 14.081 1.00 94.06 87 GLU A O 1
ATOM 712 N N . ILE A 1 88 ? -1.449 -5.443 12.629 1.00 96.00 88 ILE A N 1
ATOM 713 C CA . ILE A 1 88 ? -2.772 -4.884 12.928 1.00 96.00 88 ILE A CA 1
ATOM 714 C C . ILE A 1 88 ? -3.858 -5.939 12.683 1.00 96.00 88 ILE A C 1
ATOM 716 O O . ILE A 1 88 ? -4.659 -6.218 13.573 1.00 96.00 88 ILE A O 1
ATOM 720 N N . SER A 1 89 ? -3.827 -6.626 11.537 1.00 95.31 89 SER A N 1
ATOM 721 C CA . SER A 1 89 ? -4.777 -7.698 11.205 1.00 95.31 89 SER A CA 1
ATOM 722 C C . SER A 1 89 ? -4.758 -8.825 12.239 1.00 95.31 89 SER A C 1
ATOM 724 O O . SER A 1 89 ? -5.799 -9.336 12.667 1.00 95.31 89 SER A O 1
ATOM 726 N N . ARG A 1 90 ? -3.559 -9.219 12.686 1.00 94.56 90 ARG A N 1
ATOM 727 C CA . ARG A 1 90 ? -3.389 -10.262 13.703 1.00 94.56 90 ARG A CA 1
ATOM 728 C C . ARG A 1 90 ? -4.027 -9.855 15.033 1.00 94.56 90 ARG A C 1
ATOM 730 O O . ARG A 1 90 ? -4.642 -10.703 15.684 1.00 94.56 90 ARG A O 1
ATOM 737 N N . LEU A 1 91 ? -3.894 -8.590 15.432 1.00 94.50 91 LEU A N 1
ATOM 738 C CA . LEU A 1 91 ? -4.530 -8.045 16.633 1.00 94.50 91 LEU A CA 1
ATOM 739 C C . LEU A 1 91 ? -6.050 -7.955 16.466 1.00 94.50 91 LEU A C 1
ATOM 741 O O . LEU A 1 91 ? -6.775 -8.518 17.286 1.00 94.50 91 LEU A O 1
ATOM 745 N N . ALA A 1 92 ? -6.526 -7.364 15.371 1.00 94.75 92 ALA A N 1
ATOM 746 C CA . ALA A 1 92 ? -7.945 -7.253 15.040 1.00 94.75 92 ALA A CA 1
ATOM 747 C C . ALA A 1 92 ? -8.645 -8.619 15.082 1.00 94.75 92 ALA A C 1
ATOM 749 O O . ALA A 1 92 ? -9.674 -8.791 15.734 1.00 94.75 92 ALA A O 1
ATOM 750 N N . ARG A 1 93 ? -8.027 -9.650 14.490 1.00 93.12 93 ARG A N 1
ATOM 751 C CA . ARG A 1 93 ? -8.530 -11.030 14.543 1.00 93.12 93 ARG A CA 1
ATOM 752 C C . ARG A 1 93 ? -8.588 -11.580 15.967 1.00 93.12 93 ARG A C 1
ATOM 754 O O . ARG A 1 93 ? -9.565 -12.238 16.320 1.00 93.12 93 ARG A O 1
ATOM 761 N N . ARG A 1 94 ? -7.547 -11.348 16.774 1.00 94.50 94 ARG A N 1
ATOM 762 C CA . ARG A 1 94 ? -7.479 -11.826 18.165 1.00 94.50 94 ARG A CA 1
ATOM 763 C C . ARG A 1 94 ? -8.605 -11.237 19.014 1.00 94.50 94 ARG A C 1
ATOM 765 O O . ARG A 1 94 ? -9.175 -11.961 19.826 1.00 94.50 94 ARG A O 1
ATOM 772 N N . PHE A 1 95 ? -8.914 -9.959 18.816 1.00 94.69 95 PHE A N 1
ATOM 773 C CA . PHE A 1 95 ? -9.935 -9.237 19.578 1.00 94.69 95 PHE A CA 1
ATOM 774 C C . PHE A 1 95 ? -11.312 -9.208 18.903 1.00 94.69 95 PHE A C 1
ATOM 776 O O . PHE A 1 95 ? -12.277 -8.776 19.521 1.00 94.69 95 PHE A O 1
ATOM 783 N N . LYS A 1 96 ? -11.426 -9.777 17.695 1.00 93.50 96 LYS A N 1
ATOM 784 C CA . LYS A 1 96 ? -12.644 -9.819 16.871 1.00 93.50 96 LYS A CA 1
ATOM 785 C C . LYS A 1 96 ? -13.191 -8.428 16.538 1.00 93.50 96 LYS A C 1
ATOM 787 O O . LYS A 1 96 ? -14.402 -8.253 16.467 1.00 93.50 96 LYS A O 1
ATOM 792 N N . THR A 1 97 ? -12.294 -7.493 16.271 1.00 94.56 97 THR A N 1
ATOM 793 C CA . THR A 1 97 ? -12.616 -6.105 15.938 1.00 94.56 97 THR A CA 1
ATOM 794 C C . THR A 1 97 ? -12.406 -5.848 14.447 1.00 94.56 97 THR A C 1
ATOM 796 O O . THR A 1 97 ? -11.583 -6.526 13.816 1.00 94.56 97 THR A O 1
ATOM 799 N N . ASP A 1 98 ? -13.148 -4.888 13.910 1.00 95.50 98 ASP A N 1
ATOM 800 C CA . ASP A 1 98 ? -12.880 -4.262 12.618 1.00 95.50 98 ASP A CA 1
ATOM 801 C C . ASP A 1 98 ? -11.989 -3.032 12.832 1.00 95.50 98 ASP A C 1
ATOM 803 O O . ASP A 1 98 ? -11.893 -2.505 13.939 1.00 95.50 98 ASP A O 1
ATOM 807 N N . VAL A 1 99 ? -11.254 -2.636 11.801 1.00 96.38 99 VAL A N 1
ATOM 808 C CA . VAL A 1 99 ? -10.218 -1.611 11.879 1.00 96.38 99 VAL A CA 1
ATOM 809 C C . VAL A 1 99 ? -10.458 -0.578 10.802 1.00 96.38 99 VAL A C 1
ATOM 811 O O . VAL A 1 99 ? -10.535 -0.914 9.621 1.00 96.38 99 VAL A O 1
ATOM 814 N N . LYS A 1 100 ? -10.490 0.686 11.209 1.00 97.44 100 LYS A N 1
ATOM 815 C CA . LYS A 1 100 ? -10.583 1.814 10.291 1.00 97.44 100 LYS A CA 1
ATOM 816 C C . LYS A 1 100 ? -9.233 2.508 10.196 1.00 97.44 100 LYS A C 1
ATOM 818 O O . LYS A 1 100 ? -8.610 2.803 11.214 1.00 97.44 100 LYS A O 1
ATOM 823 N N . LEU A 1 101 ? -8.774 2.739 8.976 1.00 97.75 101 LEU A N 1
ATOM 824 C CA . LEU A 1 101 ? -7.511 3.394 8.672 1.00 97.75 101 LEU A CA 1
ATOM 825 C C . LEU A 1 101 ? -7.789 4.771 8.089 1.00 97.75 101 LEU A C 1
ATOM 827 O O . LEU A 1 101 ? -8.614 4.898 7.189 1.00 97.75 101 LEU A O 1
ATOM 831 N N . PHE A 1 102 ? -7.080 5.781 8.569 1.00 97.56 102 PHE A N 1
ATOM 832 C CA . PHE A 1 102 ? -7.185 7.144 8.057 1.00 97.56 102 PHE A CA 1
ATOM 833 C C . PHE A 1 102 ? -5.800 7.778 7.954 1.00 97.56 102 PHE A C 1
ATOM 835 O O . PHE A 1 102 ? -4.931 7.515 8.781 1.00 97.56 102 PHE A O 1
ATOM 842 N N . THR A 1 103 ? -5.590 8.633 6.966 1.00 97.44 103 THR A N 1
ATOM 843 C CA . THR A 1 103 ? -4.397 9.471 6.846 1.00 97.44 103 THR A CA 1
ATOM 844 C C . THR A 1 103 ? -4.789 10.773 6.156 1.00 97.44 103 THR A C 1
ATOM 846 O O . THR A 1 103 ? -5.717 10.776 5.352 1.00 97.44 103 THR A O 1
ATOM 849 N N . ASP A 1 104 ? -4.096 11.859 6.498 1.00 95.38 104 ASP A N 1
ATOM 850 C CA . ASP A 1 104 ? -4.230 13.162 5.834 1.00 95.38 104 ASP A CA 1
ATOM 851 C C . ASP A 1 104 ? -3.370 13.247 4.547 1.00 95.38 104 ASP A C 1
ATOM 853 O O . ASP A 1 104 ? -3.356 14.276 3.877 1.00 95.38 104 ASP A O 1
ATOM 857 N N . ASP A 1 105 ? -2.621 12.187 4.216 1.00 95.12 105 ASP A N 1
ATOM 858 C CA . ASP A 1 105 ? -1.822 12.058 2.993 1.00 95.12 105 ASP A CA 1
ATOM 859 C C . ASP A 1 105 ? -2.622 11.286 1.926 1.00 95.12 105 ASP A C 1
ATOM 861 O O . ASP A 1 105 ? -2.768 10.064 2.011 1.00 95.12 105 ASP A O 1
ATOM 865 N N . ASP A 1 106 ? -3.125 12.000 0.914 1.00 92.69 106 ASP A N 1
ATOM 866 C CA . ASP A 1 106 ? -3.923 11.441 -0.190 1.00 92.69 106 ASP A CA 1
ATOM 867 C C . ASP A 1 106 ? -3.193 10.311 -0.938 1.00 92.69 106 ASP A C 1
ATOM 869 O O . ASP A 1 106 ? -3.799 9.307 -1.330 1.00 92.69 106 ASP A O 1
ATOM 873 N N . GLU A 1 107 ? -1.875 10.440 -1.116 1.00 89.94 107 GLU A N 1
ATOM 874 C CA . GLU A 1 107 ? -1.054 9.431 -1.782 1.00 89.94 107 GLU A CA 1
ATOM 875 C C . GLU A 1 107 ? -0.977 8.170 -0.916 1.00 89.94 107 GLU A C 1
ATOM 877 O O . GLU A 1 107 ? -1.221 7.058 -1.394 1.00 89.94 107 GLU A O 1
ATOM 882 N N . LEU A 1 108 ? -0.725 8.324 0.387 1.00 93.38 108 LEU A N 1
ATOM 883 C CA . LEU A 1 108 ? -0.732 7.192 1.311 1.00 93.38 108 LEU A CA 1
ATOM 884 C C . LEU A 1 108 ? -2.125 6.562 1.438 1.00 93.38 108 LEU A C 1
ATOM 886 O O . LEU A 1 108 ? -2.228 5.339 1.544 1.00 93.38 108 LEU A O 1
ATOM 890 N N . GLN A 1 109 ? -3.199 7.351 1.401 1.00 95.00 109 GLN A N 1
ATOM 891 C CA . GLN A 1 109 ? -4.572 6.847 1.426 1.00 95.00 109 GLN A CA 1
ATOM 892 C C . GLN A 1 109 ? -4.848 5.952 0.212 1.00 95.00 109 GLN A C 1
ATOM 894 O O . GLN A 1 109 ? -5.352 4.833 0.369 1.00 95.00 109 GLN A O 1
ATOM 899 N N . TYR A 1 110 ? -4.447 6.400 -0.982 1.00 90.44 110 TYR A N 1
ATOM 900 C CA . TYR A 1 110 ? -4.522 5.604 -2.205 1.00 90.44 110 TYR A CA 1
ATOM 901 C C . TYR A 1 110 ? -3.739 4.291 -2.061 1.00 90.44 110 TYR A C 1
ATOM 903 O O . TYR A 1 110 ? -4.287 3.208 -2.282 1.00 90.44 110 TYR A O 1
ATOM 911 N N . VAL A 1 111 ? -2.489 4.359 -1.593 1.00 91.00 111 VAL A N 1
ATOM 912 C CA . VAL A 1 111 ? -1.621 3.187 -1.372 1.00 91.00 111 VAL A CA 1
ATOM 913 C C . VAL A 1 111 ? -2.217 2.205 -0.371 1.00 91.00 111 VAL A C 1
ATOM 915 O O . VAL A 1 111 ? -2.204 0.994 -0.615 1.00 91.00 111 VAL A O 1
ATOM 918 N N . LEU A 1 112 ? -2.754 2.698 0.747 1.00 93.69 112 LEU A N 1
ATOM 919 C CA . LEU A 1 112 ? -3.396 1.881 1.774 1.00 93.69 112 LEU A CA 1
ATOM 920 C C . LEU A 1 112 ? -4.541 1.060 1.184 1.00 93.69 112 LEU A C 1
ATOM 922 O O . LEU A 1 112 ? -4.647 -0.127 1.499 1.00 93.69 112 LEU A O 1
ATOM 926 N N . GLY A 1 113 ? -5.326 1.643 0.271 1.00 91.19 113 GLY A N 1
ATOM 927 C CA . GLY A 1 113 ? -6.399 0.955 -0.450 1.00 91.19 113 GLY A CA 1
ATOM 928 C C . GLY A 1 113 ? -5.933 -0.304 -1.192 1.00 91.19 113 GLY A C 1
ATOM 929 O O . GLY A 1 113 ? -6.646 -1.312 -1.209 1.00 91.19 113 GLY A O 1
ATOM 930 N N . PHE A 1 114 ? -4.711 -0.302 -1.733 1.00 89.50 114 PHE A N 1
ATOM 931 C CA . PHE A 1 114 ? -4.102 -1.489 -2.343 1.00 89.50 114 PHE A CA 1
ATOM 932 C C . PHE A 1 114 ? -3.428 -2.396 -1.315 1.00 89.50 114 PHE A C 1
ATOM 934 O O . PHE A 1 114 ? -3.584 -3.617 -1.378 1.00 89.50 114 PHE A O 1
ATOM 941 N N . ALA A 1 115 ? -2.691 -1.820 -0.366 1.00 90.56 115 ALA A N 1
ATOM 942 C CA . ALA A 1 115 ? -1.883 -2.568 0.591 1.00 90.56 115 ALA A CA 1
ATOM 943 C C . ALA A 1 115 ? -2.737 -3.479 1.490 1.00 90.56 115 ALA A C 1
ATOM 945 O O . ALA A 1 115 ? -2.358 -4.628 1.738 1.00 90.56 115 ALA A O 1
ATOM 946 N N . VAL A 1 116 ? -3.922 -3.027 1.923 1.00 93.06 116 VAL A N 1
ATOM 947 C CA . VAL A 1 116 ? -4.835 -3.845 2.747 1.00 93.06 116 VAL A CA 1
ATOM 948 C C . VAL A 1 116 ? -5.298 -5.114 2.031 1.00 93.06 116 VAL A C 1
ATOM 950 O O . VAL A 1 116 ? -5.501 -6.146 2.670 1.00 93.06 116 VAL A O 1
ATOM 953 N N . GLN A 1 117 ? -5.404 -5.083 0.700 1.00 88.56 117 GLN A N 1
ATOM 954 C CA . GLN A 1 117 ? -5.875 -6.223 -0.092 1.00 88.56 117 GLN A CA 1
ATOM 955 C C . GLN A 1 117 ? -4.889 -7.401 -0.084 1.00 88.56 117 GLN A C 1
ATOM 957 O O . GLN A 1 117 ? -5.299 -8.546 -0.310 1.00 88.56 117 GLN A O 1
ATOM 962 N N . ASP A 1 118 ? -3.615 -7.133 0.221 1.00 84.81 118 ASP A N 1
ATOM 963 C CA . ASP A 1 118 ? -2.536 -8.124 0.278 1.00 84.81 118 ASP A CA 1
ATOM 964 C C . ASP A 1 118 ? -2.394 -8.790 1.654 1.00 84.81 118 ASP A C 1
ATOM 966 O O . ASP A 1 118 ? -1.558 -9.683 1.844 1.00 84.81 118 ASP A O 1
ATOM 970 N N . VAL A 1 119 ? -3.212 -8.383 2.627 1.00 88.31 119 VAL A N 1
ATOM 971 C CA . VAL A 1 119 ? -3.166 -8.890 3.997 1.00 88.31 119 VAL A CA 1
ATOM 972 C C . VAL A 1 119 ? -4.261 -9.930 4.226 1.00 88.31 119 VAL A C 1
ATOM 974 O O . VAL A 1 119 ? -5.421 -9.783 3.846 1.00 88.31 119 VAL A O 1
ATOM 977 N N . SER A 1 120 ? -3.904 -11.022 4.903 1.00 86.75 120 SER A N 1
ATOM 978 C CA . SER A 1 120 ? -4.892 -12.000 5.366 1.00 86.75 120 SER A CA 1
ATOM 979 C C . SER A 1 120 ? -5.816 -11.359 6.403 1.00 86.75 120 SER A C 1
ATOM 981 O O . SER A 1 120 ? -5.328 -10.886 7.424 1.00 86.75 120 SER A O 1
ATOM 983 N N . GLY A 1 121 ? -7.134 -11.403 6.199 1.00 85.88 121 GLY A N 1
ATOM 984 C CA . GLY A 1 121 ? -8.098 -10.694 7.056 1.00 85.88 121 GLY A CA 1
ATOM 985 C C . GLY A 1 121 ? -8.457 -9.283 6.575 1.00 85.88 121 GLY A C 1
ATOM 986 O O . GLY A 1 121 ? -8.945 -8.486 7.368 1.00 85.88 121 GLY A O 1
ATOM 987 N N . ARG A 1 122 ? -8.192 -8.975 5.297 1.00 91.50 122 ARG A N 1
ATOM 988 C CA . ARG A 1 122 ? -8.554 -7.714 4.626 1.00 91.50 122 ARG A CA 1
ATOM 989 C C . ARG A 1 122 ? -10.014 -7.285 4.801 1.00 91.50 122 ARG A C 1
ATOM 991 O O . ARG A 1 122 ? -10.296 -6.102 4.763 1.00 91.50 122 ARG A O 1
ATOM 998 N N . ASP A 1 123 ? -10.924 -8.235 5.007 1.00 92.25 123 ASP A N 1
ATOM 999 C CA . ASP A 1 123 ? -12.357 -8.020 5.242 1.00 92.25 123 ASP A CA 1
ATOM 1000 C C . ASP A 1 123 ? -12.659 -7.210 6.510 1.00 92.25 123 ASP A C 1
ATOM 1002 O O . ASP A 1 123 ? -13.753 -6.678 6.643 1.00 92.25 123 ASP A O 1
ATOM 1006 N N . ARG A 1 124 ? -11.686 -7.100 7.420 1.00 92.38 124 ARG A N 1
ATOM 1007 C CA . ARG A 1 124 ? -11.787 -6.311 8.653 1.00 92.38 124 ARG A CA 1
ATOM 10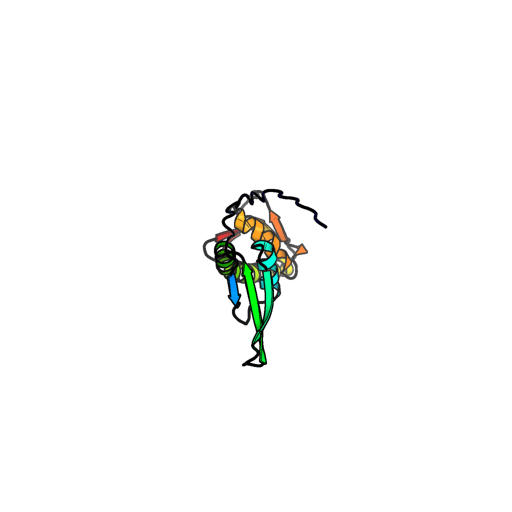08 C C . ARG A 1 124 ? -11.287 -4.882 8.508 1.00 92.38 124 ARG A C 1
ATOM 1010 O O . ARG A 1 124 ? -11.384 -4.135 9.472 1.00 92.38 124 ARG A O 1
ATOM 1017 N N . PHE A 1 125 ? -10.676 -4.531 7.380 1.00 96.69 125 PHE A N 1
ATOM 1018 C CA . PHE A 1 125 ? -10.115 -3.203 7.172 1.00 96.69 125 PHE A CA 1
ATOM 1019 C C . PHE A 1 125 ? -11.073 -2.330 6.376 1.00 96.69 125 PHE A C 1
ATOM 1021 O O . PHE A 1 125 ? -11.583 -2.735 5.334 1.00 96.69 125 PHE A O 1
ATOM 1028 N N . GLU A 1 126 ? -11.223 -1.098 6.834 1.00 96.50 126 GLU A N 1
ATOM 1029 C CA . GLU A 1 126 ? -11.892 -0.018 6.127 1.00 96.50 126 GLU A CA 1
ATOM 1030 C C . GLU A 1 126 ? -10.901 1.144 6.001 1.00 96.50 126 GLU A C 1
ATOM 1032 O O . GLU A 1 126 ? -10.363 1.607 7.002 1.00 96.50 126 GLU A O 1
ATOM 1037 N N . VAL A 1 127 ? -10.613 1.597 4.781 1.00 96.75 127 VAL A N 1
ATOM 1038 C CA . VAL A 1 127 ? -9.808 2.808 4.558 1.00 96.75 127 VAL A CA 1
ATOM 1039 C C . VAL A 1 127 ? -10.777 3.971 4.397 1.00 96.75 127 VAL A C 1
ATOM 1041 O O . VAL A 1 127 ? -11.643 3.935 3.525 1.00 96.75 127 VAL A O 1
ATOM 1044 N N . LEU A 1 128 ? -10.662 4.968 5.267 1.00 96.56 128 LEU A N 1
ATOM 1045 C CA . LEU A 1 128 ? -11.583 6.091 5.351 1.00 96.56 128 LEU A CA 1
ATOM 1046 C C . LEU A 1 128 ? -11.056 7.304 4.599 1.00 96.56 128 LEU A C 1
ATOM 1048 O O . LEU A 1 128 ? -9.879 7.645 4.712 1.00 96.56 128 LEU A O 1
ATOM 1052 N N . MET A 1 129 ? -11.978 7.982 3.915 1.00 93.69 129 MET A N 1
ATOM 1053 C CA . MET A 1 129 ? -11.719 9.253 3.233 1.00 93.69 129 MET A CA 1
ATOM 1054 C C . MET A 1 129 ? -11.733 10.439 4.201 1.00 93.69 129 MET A C 1
ATOM 1056 O O . MET A 1 129 ? -11.039 11.425 3.989 1.00 93.69 129 MET A O 1
ATOM 1060 N N . GLU A 1 130 ? -12.517 10.337 5.275 1.00 94.25 130 GLU A N 1
ATOM 1061 C CA . GLU A 1 130 ? -12.700 11.398 6.263 1.00 94.25 130 GLU A CA 1
ATOM 1062 C C . GLU A 1 130 ? -12.268 10.927 7.649 1.00 94.25 130 GLU A C 1
ATOM 1064 O O . GLU A 1 130 ? -12.431 9.756 8.015 1.00 94.25 130 GLU A O 1
ATOM 1069 N N . LYS A 1 131 ? -11.726 11.862 8.434 1.00 94.75 131 LYS A N 1
ATOM 1070 C CA . LYS A 1 131 ? -11.246 11.588 9.784 1.00 94.75 131 LYS A CA 1
ATOM 1071 C C . LYS A 1 131 ? -12.414 11.239 10.715 1.00 94.75 131 LYS A C 1
ATOM 1073 O O . LYS A 1 131 ? -13.329 12.050 10.850 1.00 94.75 131 LYS A O 1
ATOM 1078 N N . PRO A 1 132 ? -12.373 10.090 11.412 1.00 93.44 132 PRO A N 1
ATOM 1079 C CA . PRO A 1 132 ? -13.354 9.767 12.441 1.00 93.44 132 PRO A CA 1
ATOM 1080 C C . PRO A 1 132 ? -13.301 10.715 13.633 1.00 93.44 132 PRO A C 1
ATOM 1082 O O . PRO A 1 132 ? -12.231 11.194 14.020 1.00 93.44 132 PRO A O 1
ATOM 1085 N N . ASP A 1 133 ? -14.442 10.857 14.304 1.00 89.62 133 ASP A N 1
ATOM 1086 C CA . ASP A 1 133 ? -14.482 11.380 15.664 1.00 89.62 133 ASP A CA 1
ATOM 1087 C C . ASP A 1 133 ? -13.795 10.403 16.632 1.00 89.62 133 ASP A C 1
ATOM 1089 O O . ASP A 1 133 ? -14.055 9.197 16.614 1.00 89.62 133 ASP A O 1
ATOM 1093 N N . GLY A 1 134 ? -12.947 10.931 17.516 1.00 88.62 134 GLY A N 1
ATOM 1094 C CA . GLY A 1 134 ? -12.261 10.163 18.556 1.00 88.62 134 GLY A CA 1
ATOM 1095 C C . GLY A 1 134 ? -10.741 10.120 18.405 1.00 88.62 134 GLY A C 1
ATOM 1096 O O . GLY A 1 134 ? -10.148 10.769 17.542 1.00 88.62 134 GLY A O 1
ATOM 1097 N N . GLU A 1 135 ? -10.103 9.367 19.298 1.00 89.94 135 GLU A N 1
ATOM 1098 C CA . GLU A 1 135 ? -8.654 9.178 19.317 1.00 89.94 135 GLU A CA 1
ATOM 1099 C C . GLU A 1 135 ? -8.293 7.898 18.556 1.00 89.94 135 GLU A C 1
ATOM 1101 O O . GLU A 1 135 ? -8.816 6.823 18.849 1.00 89.94 135 GLU A O 1
ATOM 1106 N N . GLY A 1 136 ? -7.430 8.036 17.551 1.00 93.38 136 GLY A N 1
ATOM 1107 C CA . GLY A 1 136 ? -6.862 6.922 16.797 1.00 93.38 136 GLY A CA 1
ATOM 1108 C C . GLY A 1 136 ? -5.396 6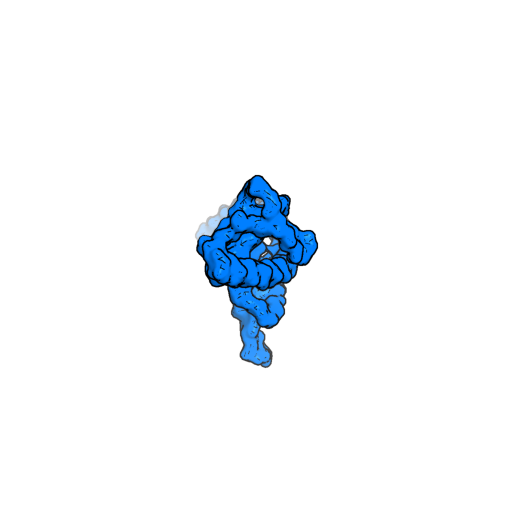.731 17.164 1.00 93.38 136 GLY A C 1
ATOM 1109 O O . GLY A 1 136 ? -4.690 7.703 17.440 1.00 93.38 136 GLY A O 1
ATOM 1110 N N . GLU A 1 137 ? -4.927 5.488 17.128 1.00 96.38 137 GLU A N 1
ATOM 1111 C CA . GLU A 1 137 ? -3.517 5.180 17.353 1.00 96.38 137 GLU A CA 1
ATOM 1112 C C . GLU A 1 137 ? -2.709 5.590 16.121 1.00 96.38 137 GLU A C 1
ATOM 1114 O O . GLU A 1 137 ? -2.974 5.125 15.010 1.00 96.38 137 GLU A O 1
ATOM 1119 N N . LYS A 1 138 ? -1.715 6.457 16.312 1.00 96.88 138 LYS A N 1
ATOM 1120 C CA . LYS A 1 138 ? -0.834 6.914 15.236 1.00 96.88 138 LYS A CA 1
ATOM 1121 C C . LYS A 1 138 ? 0.243 5.870 14.946 1.00 96.88 138 LYS A C 1
ATOM 1123 O O . LYS A 1 138 ? 1.033 5.522 15.819 1.00 96.88 138 LYS A O 1
ATOM 1128 N N . ILE A 1 139 ? 0.336 5.452 13.691 1.00 97.00 139 ILE A N 1
ATOM 1129 C CA . ILE A 1 139 ? 1.392 4.594 13.160 1.00 97.00 139 ILE A CA 1
ATOM 1130 C C . ILE A 1 139 ? 2.238 5.411 12.185 1.00 97.00 139 ILE A C 1
ATOM 1132 O O . ILE A 1 139 ? 1.706 6.130 11.340 1.00 97.00 139 ILE A O 1
ATOM 1136 N N . VAL A 1 140 ? 3.562 5.296 12.301 1.00 95.44 140 VAL A N 1
ATOM 1137 C CA . VAL A 1 140 ? 4.520 5.994 11.434 1.00 95.44 140 VAL A CA 1
ATOM 1138 C C . VAL A 1 140 ? 5.335 4.973 10.653 1.00 95.44 140 VAL A C 1
ATOM 1140 O O . VAL A 1 140 ? 5.923 4.066 11.242 1.00 95.44 140 VAL A O 1
ATOM 1143 N N . ILE A 1 141 ? 5.378 5.130 9.332 1.00 91.81 141 ILE A N 1
ATOM 1144 C CA . ILE A 1 141 ? 6.136 4.290 8.403 1.00 91.81 141 ILE A CA 1
ATOM 1145 C C . ILE A 1 141 ? 6.855 5.196 7.415 1.00 91.81 141 ILE A C 1
ATOM 1147 O O . ILE A 1 141 ? 6.203 5.957 6.710 1.00 91.81 141 ILE A O 1
ATOM 1151 N N . LEU A 1 142 ? 8.187 5.083 7.341 1.00 88.75 142 LEU A N 1
ATOM 1152 C CA . LEU A 1 142 ? 9.024 5.857 6.410 1.00 88.75 142 LEU A CA 1
ATOM 1153 C C . LEU A 1 142 ? 8.653 7.351 6.394 1.00 88.75 142 LEU A C 1
ATOM 1155 O O . LEU A 1 142 ? 8.436 7.930 5.338 1.00 88.75 142 LEU A O 1
ATOM 1159 N N . GLU A 1 143 ? 8.521 7.940 7.587 1.00 89.62 143 GLU A N 1
ATOM 1160 C CA . GLU A 1 143 ? 8.152 9.353 7.808 1.00 89.62 143 GLU A CA 1
ATOM 1161 C C . GLU A 1 143 ? 6.705 9.732 7.454 1.00 89.62 143 GLU A C 1
ATOM 1163 O O . GLU A 1 143 ? 6.283 10.848 7.744 1.00 89.62 143 GLU A O 1
ATOM 1168 N N . ARG A 1 144 ? 5.912 8.803 6.915 1.00 93.06 144 ARG A N 1
ATOM 1169 C CA . ARG A 1 144 ? 4.480 8.992 6.680 1.00 93.06 144 ARG A CA 1
ATOM 1170 C C . ARG A 1 144 ? 3.655 8.455 7.836 1.00 93.06 144 ARG A C 1
ATOM 1172 O O . ARG A 1 144 ? 4.050 7.516 8.528 1.00 93.06 144 ARG A O 1
ATOM 1179 N N . GLU A 1 145 ? 2.486 9.044 8.038 1.00 96.38 145 GLU A N 1
ATOM 1180 C CA . GLU A 1 145 ? 1.661 8.798 9.214 1.00 96.38 145 GLU A CA 1
ATOM 1181 C C . GLU A 1 145 ? 0.261 8.353 8.802 1.00 96.38 145 GLU A C 1
ATOM 1183 O O . GLU A 1 145 ? -0.361 8.937 7.916 1.00 96.38 145 GLU A O 1
ATOM 1188 N N . PHE A 1 146 ? -0.260 7.334 9.472 1.00 97.50 146 PHE A N 1
ATOM 1189 C CA . PHE A 1 146 ? -1.670 6.977 9.396 1.00 97.50 146 PHE A CA 1
ATOM 1190 C C . PHE A 1 146 ? -2.182 6.602 10.781 1.00 97.50 146 PHE A C 1
ATOM 1192 O O . PHE A 1 146 ? -1.421 6.308 11.702 1.00 97.50 146 PHE A O 1
ATOM 1199 N N . TYR A 1 147 ? -3.492 6.624 10.929 1.00 97.88 147 TYR A N 1
ATOM 1200 C CA . TYR A 1 147 ? -4.191 6.428 12.179 1.00 97.88 147 TYR A CA 1
ATOM 1201 C C . TYR A 1 147 ? -5.041 5.171 12.102 1.00 97.88 147 TYR A C 1
ATOM 1203 O O . TYR A 1 147 ? -5.679 4.890 11.084 1.00 97.88 147 TYR A O 1
ATOM 1211 N N . VAL A 1 148 ? -5.048 4.425 13.199 1.00 97.19 148 VAL A N 1
ATOM 1212 C CA . VAL A 1 148 ? -5.803 3.188 13.367 1.00 97.19 148 VAL A CA 1
ATOM 1213 C C . VAL A 1 148 ? -6.902 3.431 14.393 1.00 97.19 148 VAL A C 1
ATOM 1215 O O . VAL A 1 148 ? -6.624 3.755 15.547 1.00 97.19 148 VAL A O 1
ATOM 1218 N N . TYR A 1 149 ? -8.147 3.241 13.974 1.00 96.50 149 TYR A N 1
ATOM 1219 C CA . TYR A 1 149 ? -9.340 3.368 14.804 1.00 96.50 149 TYR A CA 1
ATOM 1220 C C . TYR A 1 149 ? -10.043 2.011 14.935 1.00 96.50 149 TYR A C 1
ATOM 1222 O O . TYR A 1 149 ? -9.978 1.173 14.030 1.00 96.50 149 TYR A O 1
ATOM 1230 N N . ILE A 1 150 ? -10.707 1.812 16.076 1.00 91.81 150 ILE A N 1
ATOM 1231 C CA . ILE A 1 150 ? -11.454 0.606 16.469 1.00 91.81 150 ILE A CA 1
ATOM 1232 C C . ILE A 1 150 ? -12.936 0.958 16.605 1.00 91.81 150 ILE A C 1
ATOM 1234 O O . ILE A 1 150 ? -13.225 2.009 17.216 1.00 91.81 150 ILE A O 1
#

Secondary structure (DSSP, 8-state):
---------------------EEEEPPTT--HHHHHHHHHHTT-EEEEEEETTTTEEEEEEEE-HHHHHHHHHHHHHHHHHHHHHHHHHHHHHHHT--EEEE-S-HHHHHHHHHHGGGSTTGGGEEE-SSPPSS--EEEEETTEEEEEE-

Foldseek 3Di:
DDDDDPDPPPPPPPPPVPQDKDKDWDDPPQDPLLVVLLCVLLVWDKDWDADPVVRDITIMIIDGPVSVVVSVVSSQVLVQLLVVLQVVQVVCVVVVAAKEKEFPDPSVLVVNVSSLVPYDNSVRYDYDPDDDPDDFDWDAGPNGIMTIDD